Protein AF-A0A9P3NZZ1-F1 (afdb_monomer_lite)

Foldseek 3Di:
DVVVVVVCVVVVVVVVVDPADPPDRHPPDPPDPDPDPCNVVVVVVVVVLCVVLVDDLVVLVVCVVVVDPSSVVSVVVVVVVVVVVVVVVD

Sequence (90 aa):
MGGAVLFNIVTFHFVLKQRHPLLAPSFSLPTRKDITKELVIGSAIFGLGWGLAGFCPAPALVSAVTGKVPIIVWLASVVVGMKVYKQLYS

pLDDT: mean 74.61, std 10.0, range [53.66, 90.75]

Secondary structure (DSSP, 8-state):
-HHHHHHHHHHHHHHHTSSS-TTSSS----------HHHHHHHHHHHHHHHHHT--HHHHHHHTTTT-HHHHHHHHHHHHHHHHHHHH--

Radius of gyration: 17.35 Å; chains: 1; bounding box: 39×34×38 Å

Structure (mmCIF, N/CA/C/O backbone):
data_AF-A0A9P3NZZ1-F1
#
_entry.id   AF-A0A9P3NZZ1-F1
#
loop_
_atom_site.group_PDB
_atom_site.id
_atom_site.type_symbol
_atom_site.label_atom_id
_atom_site.label_alt_id
_atom_site.label_comp_id
_atom_site.label_asym_id
_atom_site.label_entity_id
_atom_site.label_seq_id
_atom_site.pdbx_PDB_ins_code
_atom_site.Cartn_x
_atom_site.Cartn_y
_atom_site.Cartn_z
_atom_site.occupancy
_atom_site.B_iso_or_equiv
_atom_site.auth_seq_id
_atom_site.auth_comp_id
_atom_site.auth_asym_id
_atom_site.auth_atom_id
_atom_site.pdbx_PDB_model_num
ATOM 1 N N . MET A 1 1 ? -6.978 10.493 -0.910 1.00 59.38 1 MET A N 1
ATOM 2 C CA . MET A 1 1 ? -6.922 9.543 0.228 1.00 59.38 1 MET A CA 1
ATOM 3 C C . MET A 1 1 ? -7.529 10.150 1.494 1.00 59.38 1 MET A C 1
ATOM 5 O O . MET A 1 1 ? -8.534 9.621 1.940 1.00 59.38 1 MET A O 1
ATOM 9 N N . GLY A 1 2 ? -7.031 11.283 2.014 1.00 66.38 2 GLY A N 1
ATOM 10 C CA . GLY A 1 2 ? -7.543 11.889 3.262 1.00 66.38 2 GLY A CA 1
ATOM 11 C C . GLY A 1 2 ? -9.058 12.147 3.309 1.00 66.38 2 GLY A C 1
ATOM 12 O O . GLY A 1 2 ? -9.700 11.799 4.291 1.00 66.38 2 GLY A O 1
ATOM 13 N N . GLY A 1 3 ? -9.658 12.646 2.222 1.00 72.50 3 GLY A N 1
ATOM 14 C CA . GLY A 1 3 ? -11.111 12.870 2.162 1.00 72.50 3 GLY A CA 1
ATOM 15 C C . GLY A 1 3 ? -11.953 11.591 2.270 1.00 72.50 3 GLY A C 1
ATOM 16 O O . GLY A 1 3 ? -12.966 11.586 2.955 1.00 72.50 3 GLY A O 1
ATOM 17 N N . ALA A 1 4 ? -11.508 10.483 1.664 1.00 71.94 4 ALA A N 1
ATOM 18 C CA . ALA A 1 4 ? -12.209 9.199 1.742 1.00 71.94 4 ALA A CA 1
ATOM 19 C C . ALA A 1 4 ? -12.093 8.566 3.135 1.00 71.94 4 ALA A C 1
ATOM 21 O O . ALA A 1 4 ? -13.049 7.968 3.615 1.00 71.94 4 ALA A O 1
ATOM 22 N N . VAL A 1 5 ? -10.942 8.732 3.798 1.00 76.69 5 VAL A N 1
ATOM 23 C CA . VAL A 1 5 ? -10.738 8.275 5.180 1.00 76.69 5 VAL A CA 1
ATOM 24 C C . VAL A 1 5 ? -11.624 9.068 6.137 1.00 76.69 5 VAL A C 1
ATOM 26 O O . VAL A 1 5 ? -12.318 8.467 6.948 1.00 76.69 5 VAL A O 1
ATOM 29 N N . LEU A 1 6 ? -11.665 10.397 6.008 1.00 76.50 6 LEU A N 1
ATOM 30 C CA . LEU A 1 6 ? -12.543 11.246 6.818 1.00 76.50 6 LEU A CA 1
ATOM 31 C C . LEU A 1 6 ? -14.019 10.910 6.596 1.00 76.50 6 LEU A C 1
ATOM 33 O O . LEU A 1 6 ? -14.760 10.752 7.563 1.00 76.50 6 LEU A O 1
ATOM 37 N N . PHE A 1 7 ? -14.428 10.734 5.338 1.00 81.06 7 PHE A N 1
ATOM 38 C CA . PHE A 1 7 ? -15.787 10.313 5.011 1.00 81.06 7 PHE A CA 1
ATOM 39 C C . PHE A 1 7 ? -16.105 8.956 5.637 1.00 81.06 7 PHE A C 1
ATOM 41 O O . PHE A 1 7 ? -17.122 8.812 6.306 1.00 81.06 7 PHE A O 1
ATOM 48 N N . ASN A 1 8 ? -15.198 7.984 5.504 1.00 80.56 8 ASN A N 1
ATOM 49 C CA . ASN A 1 8 ? -15.373 6.669 6.099 1.00 80.56 8 ASN A CA 1
ATOM 50 C C . ASN A 1 8 ? -15.487 6.751 7.624 1.00 80.56 8 ASN A C 1
ATOM 52 O O . ASN A 1 8 ? -16.418 6.169 8.153 1.00 80.56 8 ASN A O 1
ATOM 56 N N . ILE A 1 9 ? -14.643 7.523 8.319 1.00 80.38 9 ILE A N 1
ATOM 57 C CA . ILE A 1 9 ? -14.716 7.701 9.780 1.00 80.38 9 ILE A CA 1
ATOM 58 C C . ILE A 1 9 ? -16.080 8.259 10.199 1.00 80.38 9 ILE A C 1
ATOM 60 O O . ILE A 1 9 ? -16.711 7.714 11.104 1.00 80.38 9 ILE A O 1
ATOM 64 N N . VAL A 1 10 ? -16.553 9.315 9.534 1.00 81.31 10 VAL A N 1
ATOM 65 C CA . VAL A 1 10 ? -17.842 9.948 9.854 1.00 81.31 10 VAL A CA 1
ATOM 66 C C . VAL A 1 10 ? -19.000 8.989 9.571 1.00 81.31 10 VAL A C 1
ATOM 68 O O . VAL A 1 10 ? -19.863 8.789 10.428 1.00 81.31 10 VAL A O 1
ATOM 71 N N . THR A 1 11 ? -19.002 8.343 8.403 1.00 79.88 11 THR A N 1
ATOM 72 C CA . THR A 1 11 ? -20.046 7.391 8.011 1.00 79.88 11 THR A CA 1
ATOM 73 C C . THR A 1 11 ? -20.041 6.149 8.899 1.00 79.88 11 THR A C 1
ATOM 75 O O . THR A 1 11 ? -21.092 5.785 9.414 1.00 79.88 11 THR A O 1
ATOM 78 N N . PHE A 1 12 ? -18.888 5.519 9.145 1.00 76.00 12 PHE A N 1
ATOM 79 C CA . PHE A 1 12 ? -18.784 4.347 10.021 1.00 76.00 12 PHE A CA 1
ATOM 80 C C . PHE A 1 12 ? -19.176 4.678 11.454 1.00 76.00 12 PHE A C 1
ATOM 82 O O . PHE A 1 12 ? -19.850 3.869 12.081 1.00 76.00 12 PHE A O 1
ATOM 89 N N . HIS A 1 13 ? -18.816 5.854 11.974 1.00 77.19 13 HIS A N 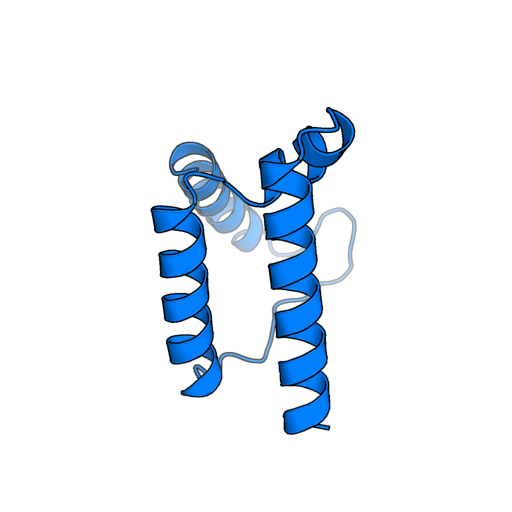1
ATOM 90 C CA . HIS A 1 13 ? -19.246 6.268 13.308 1.00 77.19 13 HIS A CA 1
ATOM 91 C C . HIS A 1 13 ? -20.776 6.353 13.410 1.00 77.19 13 HIS A C 1
ATOM 93 O O . HIS A 1 13 ? -21.357 5.906 14.398 1.00 77.19 13 HIS A O 1
ATOM 99 N N . PHE A 1 14 ? -21.440 6.878 12.376 1.00 74.38 14 PHE A N 1
ATOM 100 C CA . PHE A 1 14 ? -22.901 6.972 12.336 1.00 74.38 14 PHE A CA 1
ATOM 101 C C . PHE A 1 14 ? -23.575 5.607 12.116 1.00 74.38 14 PHE A C 1
ATOM 103 O O . PHE A 1 14 ? -24.594 5.309 12.738 1.00 74.38 14 PHE A O 1
ATOM 110 N N . VAL A 1 15 ? -22.981 4.758 11.274 1.00 71.75 15 VAL A N 1
ATOM 111 C CA . VAL A 1 15 ? -23.474 3.414 10.933 1.00 71.75 15 VAL A CA 1
ATOM 112 C C . VAL A 1 15 ? -23.296 2.430 12.095 1.00 71.75 15 VAL A C 1
ATOM 114 O O . VAL A 1 15 ? -24.218 1.682 12.394 1.00 71.75 15 VAL A O 1
ATOM 117 N N . LEU A 1 16 ? -22.175 2.473 12.821 1.00 67.38 16 LEU A N 1
ATOM 118 C CA . LEU A 1 16 ? -21.947 1.658 14.027 1.00 67.38 16 LEU A CA 1
ATOM 119 C C . LEU A 1 16 ? -22.831 2.077 15.210 1.00 67.38 16 LEU A C 1
ATOM 121 O O . LEU A 1 16 ? -22.991 1.316 16.160 1.00 67.38 16 LEU A O 1
ATOM 125 N N . LYS A 1 17 ? -23.420 3.278 15.157 1.00 64.69 17 LYS A N 1
ATOM 126 C CA . LYS A 1 17 ? -24.441 3.731 16.109 1.00 64.69 17 LYS A CA 1
ATOM 127 C C . LYS A 1 17 ? -25.808 3.079 15.851 1.00 64.69 17 LYS A C 1
ATOM 129 O O . LYS A 1 17 ? -26.676 3.132 16.723 1.00 64.69 17 LYS A O 1
ATOM 134 N N . GLN A 1 18 ? -26.015 2.469 14.680 1.00 63.97 18 GLN A N 1
ATOM 135 C CA . GLN A 1 18 ? -27.224 1.712 14.356 1.00 63.97 18 GLN A CA 1
ATOM 136 C C . GLN A 1 18 ? -27.124 0.288 14.916 1.00 63.97 18 GLN A C 1
ATOM 138 O O . GLN A 1 18 ? -26.100 -0.378 14.795 1.00 63.97 18 GLN A O 1
ATOM 143 N N . ARG A 1 19 ? -28.210 -0.195 15.532 1.00 55.72 19 ARG A N 1
ATOM 144 C CA . ARG A 1 19 ? -28.243 -1.494 16.231 1.00 55.72 19 ARG A CA 1
ATOM 145 C C . ARG A 1 19 ? -28.123 -2.711 15.303 1.00 55.72 19 ARG A C 1
ATOM 147 O O . ARG A 1 19 ? -27.760 -3.779 15.782 1.00 55.72 19 ARG A O 1
ATOM 154 N N . HIS A 1 20 ? -28.417 -2.566 14.010 1.00 53.66 20 HIS A N 1
ATOM 155 C CA . HIS A 1 20 ? -28.336 -3.645 13.023 1.00 53.66 20 HIS A CA 1
ATOM 156 C C . HIS A 1 20 ? -27.998 -3.111 11.615 1.00 53.66 20 HIS A C 1
ATOM 158 O O . HIS A 1 20 ? -28.430 -2.008 11.260 1.00 53.66 20 HIS A O 1
ATOM 164 N N . PRO A 1 21 ? -27.272 -3.870 10.781 1.00 62.59 21 PRO A N 1
ATOM 165 C CA . PRO A 1 21 ? -27.186 -3.599 9.348 1.00 62.59 21 PRO A CA 1
ATOM 166 C C . PRO A 1 21 ? -28.566 -3.744 8.682 1.00 62.59 21 PRO A C 1
ATOM 168 O O . PRO A 1 21 ? -29.324 -4.644 9.020 1.00 62.59 21 PRO A O 1
ATOM 171 N N . LEU A 1 22 ? -28.885 -2.910 7.686 1.00 61.75 22 LEU A N 1
ATOM 172 C CA . LEU A 1 22 ? -30.172 -2.985 6.965 1.00 61.75 22 LEU A CA 1
ATOM 173 C C . LEU A 1 22 ? -30.345 -4.270 6.125 1.00 61.75 22 LEU A C 1
ATOM 175 O O . LEU A 1 22 ? -31.464 -4.616 5.767 1.00 61.75 22 LEU A O 1
ATOM 179 N N . LEU A 1 23 ? -29.248 -4.965 5.799 1.00 65.12 23 LEU A N 1
ATOM 180 C CA . LEU A 1 23 ? -29.206 -6.123 4.890 1.00 65.12 23 LEU A CA 1
ATOM 181 C C . LEU A 1 23 ? -28.526 -7.364 5.503 1.00 65.12 23 LEU A C 1
ATOM 183 O O . LEU A 1 23 ? -28.319 -8.353 4.806 1.00 65.12 23 LEU A O 1
ATOM 187 N N . ALA A 1 24 ? -28.144 -7.324 6.784 1.00 63.00 24 ALA A N 1
ATOM 188 C CA . ALA A 1 24 ? -27.461 -8.432 7.452 1.00 63.00 24 ALA A CA 1
ATOM 189 C C . ALA A 1 24 ? -27.868 -8.533 8.935 1.00 63.00 24 ALA A C 1
ATOM 191 O O . ALA A 1 24 ? -28.124 -7.507 9.561 1.00 63.00 24 ALA A O 1
ATOM 192 N N . PRO A 1 25 ? -27.895 -9.744 9.523 1.00 60.69 25 PRO A N 1
ATOM 193 C CA . PRO A 1 25 ? -28.363 -9.962 10.895 1.00 60.69 25 PRO A CA 1
ATOM 194 C C . PRO A 1 25 ? -27.420 -9.408 11.977 1.00 60.69 25 PRO A C 1
ATOM 196 O O . PRO A 1 25 ? -27.851 -9.174 13.103 1.00 60.69 25 PRO A O 1
ATOM 199 N N . SER A 1 26 ? -26.142 -9.176 11.665 1.00 60.81 26 SER A N 1
ATOM 200 C CA . SER A 1 26 ? -25.175 -8.584 12.593 1.00 60.81 26 SER A CA 1
ATOM 201 C C . SER A 1 26 ? -24.007 -7.921 11.859 1.00 60.81 26 SER A C 1
ATOM 203 O O . SER A 1 26 ? -23.657 -8.287 10.734 1.00 60.81 26 SER A O 1
ATOM 205 N N . PHE A 1 27 ? -23.385 -6.925 12.497 1.00 61.03 27 PHE A N 1
ATOM 206 C CA . PHE A 1 27 ? -22.115 -6.380 12.023 1.00 61.03 27 PHE A CA 1
ATOM 207 C C . PHE A 1 27 ? -21.009 -7.416 12.248 1.00 61.03 27 PHE A C 1
ATOM 209 O O . PHE A 1 27 ? -20.658 -7.727 13.385 1.00 61.03 27 PHE A O 1
ATOM 216 N N . SER A 1 28 ? -20.439 -7.931 11.158 1.00 58.50 28 SER A N 1
ATOM 217 C CA . SER A 1 28 ? -19.251 -8.792 11.192 1.00 58.50 28 SER A CA 1
ATOM 218 C C . SER A 1 28 ? -18.013 -7.942 11.483 1.00 58.50 28 SER A C 1
ATOM 220 O O . SER A 1 28 ? -17.254 -7.584 10.583 1.00 58.50 28 SER A O 1
ATOM 222 N N . LEU A 1 29 ? -17.852 -7.537 12.742 1.00 57.75 29 LEU A N 1
ATOM 223 C CA . LEU A 1 29 ? -16.684 -6.788 13.190 1.00 57.75 29 LEU A CA 1
ATOM 224 C C . LEU A 1 29 ? -15.479 -7.731 13.323 1.00 57.75 29 LEU A C 1
ATOM 226 O O . LEU A 1 29 ? -15.624 -8.814 13.895 1.00 57.75 29 LEU A O 1
ATOM 230 N N . PRO A 1 30 ? -14.283 -7.333 12.852 1.00 57.00 30 PRO A N 1
ATOM 231 C CA . PRO A 1 30 ? -13.063 -8.088 13.100 1.00 57.00 30 PRO A CA 1
ATOM 232 C C . PRO A 1 30 ? -12.827 -8.214 14.613 1.00 57.00 30 PRO A C 1
ATOM 234 O O . PRO A 1 30 ? -12.576 -7.226 15.300 1.00 57.00 30 PRO A O 1
ATOM 237 N N . THR A 1 31 ? -12.919 -9.431 15.147 1.00 58.19 31 THR A N 1
ATOM 238 C CA . THR A 1 31 ? -12.649 -9.736 16.564 1.00 58.19 31 THR A CA 1
ATOM 239 C C . THR A 1 31 ? -11.159 -9.763 16.890 1.00 58.19 31 THR A C 1
ATOM 241 O O . THR A 1 31 ? -10.786 -9.657 18.055 1.00 58.19 31 THR A O 1
ATOM 244 N N . ARG A 1 32 ? -10.294 -9.858 15.874 1.00 58.03 32 ARG A N 1
ATOM 245 C CA . ARG A 1 32 ? -8.839 -9.804 16.044 1.00 58.03 32 ARG A CA 1
ATOM 246 C C . ARG A 1 32 ? -8.377 -8.350 16.097 1.00 58.03 32 ARG A C 1
ATOM 248 O O . ARG A 1 32 ? -8.390 -7.656 15.083 1.00 58.03 32 ARG A O 1
ATOM 255 N N . LYS A 1 33 ? -7.976 -7.903 17.287 1.00 60.19 33 LYS A N 1
ATOM 256 C CA . LYS A 1 33 ? -7.334 -6.597 17.537 1.00 60.19 33 LYS A CA 1
ATOM 257 C C . LYS A 1 33 ? -5.846 -6.736 17.854 1.00 60.19 33 LYS A C 1
ATOM 259 O O . LYS A 1 33 ? -5.239 -5.812 18.387 1.00 60.19 33 LYS A O 1
ATOM 264 N N . ASP A 1 34 ? -5.267 -7.888 17.541 1.00 69.75 34 ASP A N 1
ATOM 265 C CA . ASP A 1 34 ? -3.879 -8.179 17.855 1.00 69.75 34 ASP A CA 1
ATOM 266 C C . ASP A 1 34 ? -2.982 -7.343 16.939 1.00 69.75 34 ASP A C 1
ATOM 268 O O . ASP A 1 34 ? -2.800 -7.641 15.758 1.00 69.75 34 ASP A O 1
ATOM 272 N N . ILE A 1 35 ? -2.447 -6.250 17.482 1.00 74.25 35 ILE A N 1
ATOM 273 C CA . ILE A 1 35 ? -1.387 -5.484 16.833 1.00 74.25 35 ILE A CA 1
ATOM 274 C C . ILE A 1 35 ? -0.100 -6.286 17.014 1.00 74.25 35 ILE A C 1
ATOM 276 O O . ILE A 1 35 ? 0.619 -6.132 18.002 1.00 74.25 35 ILE A O 1
ATOM 280 N N . THR A 1 36 ? 0.164 -7.198 16.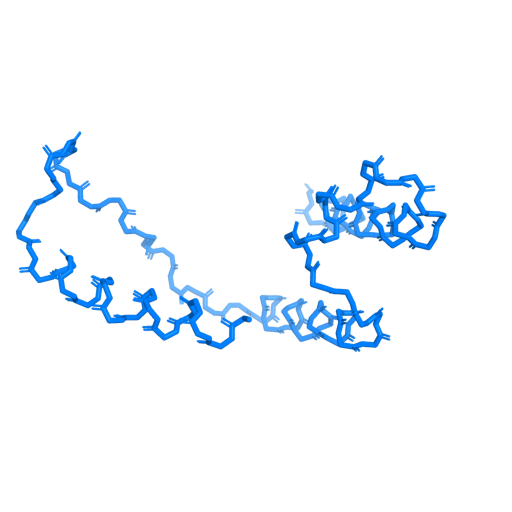081 1.00 82.19 36 THR A N 1
ATOM 281 C CA . THR A 1 36 ? 1.401 -7.978 16.087 1.00 82.19 36 THR A CA 1
ATOM 282 C C . THR A 1 36 ? 2.561 -7.156 15.532 1.00 82.19 36 THR A C 1
ATOM 284 O O . THR A 1 36 ? 2.381 -6.226 14.738 1.00 82.19 36 THR A O 1
ATOM 287 N N . LYS A 1 37 ? 3.789 -7.494 15.945 1.00 82.50 37 LYS A N 1
ATOM 288 C CA . LYS A 1 37 ? 4.999 -6.824 15.443 1.00 82.50 37 LYS A CA 1
ATOM 289 C C . LYS A 1 37 ? 5.139 -6.988 13.926 1.00 82.50 37 LYS A C 1
ATOM 291 O O . LYS A 1 37 ? 5.568 -6.038 13.274 1.00 82.50 37 LYS A O 1
ATOM 296 N N . GLU A 1 38 ? 4.723 -8.126 13.355 1.00 83.69 38 GLU A N 1
ATOM 297 C CA . GLU A 1 38 ? 4.718 -8.302 11.897 1.00 83.69 38 GLU A CA 1
ATOM 298 C C . GLU A 1 38 ? 3.794 -7.303 11.198 1.00 83.69 38 GLU A C 1
ATOM 300 O O . GLU A 1 38 ? 4.160 -6.766 10.155 1.00 83.69 38 GLU A O 1
ATOM 305 N N . LEU A 1 39 ? 2.623 -7.011 11.776 1.00 83.31 39 LEU A N 1
ATOM 306 C CA . LEU A 1 39 ? 1.671 -6.073 11.186 1.00 83.31 39 LEU A CA 1
ATOM 307 C C . LEU A 1 39 ? 2.223 -4.644 11.179 1.00 83.31 39 LEU A C 1
ATOM 309 O O . LEU A 1 39 ? 2.117 -3.940 10.173 1.00 83.31 39 LEU A O 1
ATOM 313 N N . VAL A 1 40 ? 2.852 -4.219 12.277 1.00 86.94 40 VAL A N 1
ATOM 314 C CA . VAL A 1 40 ? 3.456 -2.881 12.373 1.00 86.94 40 VAL A CA 1
ATOM 315 C C . VAL A 1 40 ? 4.602 -2.739 11.372 1.00 86.94 40 VAL A C 1
ATOM 317 O O . VAL A 1 40 ? 4.601 -1.803 10.574 1.00 86.94 40 VAL A O 1
ATOM 320 N N . ILE A 1 41 ? 5.538 -3.691 11.354 1.00 87.50 41 ILE A N 1
ATOM 321 C CA . ILE A 1 41 ? 6.696 -3.652 10.449 1.00 87.50 41 ILE A CA 1
ATOM 322 C C . ILE A 1 41 ? 6.242 -3.741 8.985 1.00 87.50 41 ILE A C 1
ATOM 324 O O . ILE A 1 41 ? 6.674 -2.940 8.155 1.00 87.50 41 ILE A O 1
ATOM 328 N N . GLY A 1 42 ? 5.324 -4.659 8.672 1.00 84.75 42 GLY A N 1
ATOM 329 C CA . GLY A 1 42 ? 4.777 -4.827 7.328 1.00 84.75 42 GLY A CA 1
ATOM 330 C C . GLY A 1 42 ? 4.045 -3.580 6.835 1.00 84.75 42 GLY A C 1
ATOM 331 O O . GLY A 1 42 ? 4.296 -3.128 5.719 1.00 84.75 42 GLY A O 1
ATOM 332 N N . SER A 1 43 ? 3.200 -2.972 7.674 1.00 85.69 43 SER A N 1
ATOM 333 C CA . SER A 1 43 ? 2.475 -1.742 7.322 1.00 85.69 43 SER A CA 1
ATOM 334 C C . SER A 1 43 ? 3.410 -0.548 7.095 1.00 85.69 43 SER A C 1
ATOM 336 O O . SER A 1 43 ? 3.183 0.228 6.165 1.00 85.69 43 SER A O 1
ATOM 338 N N . ALA A 1 44 ? 4.499 -0.438 7.864 1.00 88.00 44 ALA A N 1
ATOM 339 C CA . ALA A 1 44 ? 5.514 0.593 7.674 1.00 88.00 44 ALA A CA 1
ATOM 340 C C . ALA A 1 44 ? 6.277 0.412 6.352 1.00 88.00 44 ALA A C 1
ATOM 342 O O . ALA A 1 44 ? 6.349 1.349 5.558 1.00 88.00 44 ALA A O 1
ATOM 343 N N . ILE A 1 45 ? 6.798 -0.791 6.076 1.00 86.06 45 ILE A N 1
ATOM 344 C CA . ILE A 1 45 ? 7.530 -1.094 4.830 1.00 86.06 45 ILE A CA 1
ATOM 345 C C . ILE A 1 45 ? 6.632 -0.864 3.612 1.00 86.06 45 ILE A C 1
ATOM 347 O O . ILE A 1 45 ? 7.048 -0.271 2.617 1.00 86.06 45 ILE A O 1
ATOM 351 N N . PHE A 1 46 ? 5.379 -1.294 3.707 1.00 84.06 46 PHE A N 1
ATOM 352 C CA . PHE A 1 46 ? 4.394 -1.120 2.655 1.00 84.06 46 PHE A CA 1
ATOM 353 C C . PHE A 1 46 ? 4.050 0.353 2.409 1.00 84.06 46 PHE A C 1
ATOM 355 O O . PHE A 1 46 ? 4.071 0.804 1.264 1.00 84.06 46 PHE A O 1
ATOM 362 N N . GLY A 1 47 ? 3.814 1.125 3.475 1.00 82.94 47 GLY A N 1
ATOM 363 C CA . GLY A 1 47 ? 3.576 2.565 3.388 1.00 82.94 47 GLY A CA 1
ATOM 364 C C . GLY A 1 47 ? 4.767 3.325 2.795 1.00 82.94 47 GLY A C 1
ATOM 365 O O . GLY A 1 47 ? 4.572 4.190 1.940 1.00 82.94 47 GLY A O 1
ATOM 366 N N . LEU A 1 48 ? 5.996 2.961 3.176 1.00 85.62 48 LEU A N 1
ATOM 367 C CA . LEU A 1 48 ? 7.224 3.521 2.600 1.00 85.62 48 LEU A CA 1
ATOM 368 C C . LEU A 1 48 ? 7.350 3.194 1.108 1.00 85.62 48 LEU A C 1
ATOM 370 O O . LEU A 1 48 ? 7.618 4.088 0.307 1.00 85.62 48 LEU A O 1
ATOM 374 N N . GLY A 1 49 ? 7.094 1.943 0.717 1.00 80.56 49 GLY A N 1
ATOM 375 C CA . GLY A 1 49 ? 7.111 1.525 -0.686 1.00 80.56 49 GLY A CA 1
ATOM 376 C C . GLY A 1 49 ? 6.092 2.280 -1.544 1.00 80.56 49 GLY A C 1
ATOM 377 O O . GLY A 1 49 ? 6.377 2.620 -2.690 1.00 80.56 49 GLY A O 1
ATOM 378 N N . TRP A 1 50 ? 4.919 2.596 -0.994 1.00 79.06 50 TRP A N 1
ATOM 379 C CA . TRP A 1 50 ? 3.898 3.396 -1.680 1.00 79.06 50 TRP A CA 1
ATOM 380 C C . TRP A 1 50 ? 4.274 4.875 -1.768 1.00 79.06 50 TRP A C 1
ATOM 382 O O . TRP A 1 50 ? 4.116 5.482 -2.827 1.00 79.06 50 TRP A O 1
ATOM 392 N N . GLY A 1 51 ? 4.792 5.446 -0.676 1.00 79.00 51 GLY A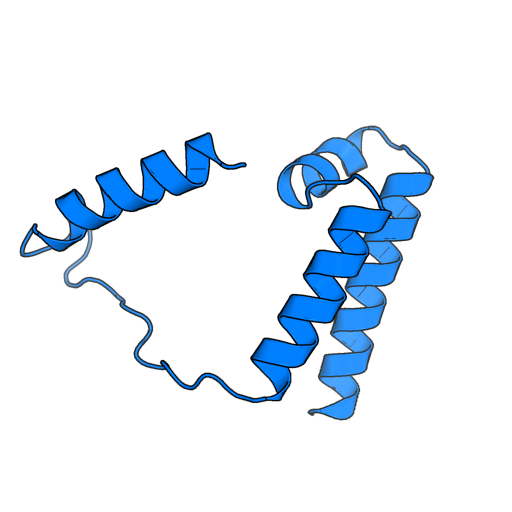 N 1
ATOM 393 C CA . GLY A 1 51 ? 5.239 6.838 -0.628 1.00 79.00 51 GLY A CA 1
ATOM 394 C C . GLY A 1 51 ? 6.379 7.117 -1.607 1.00 79.00 51 GLY A C 1
ATOM 395 O O . GLY A 1 51 ? 6.336 8.115 -2.322 1.00 79.00 51 GLY A O 1
ATOM 396 N N . LEU A 1 52 ? 7.347 6.201 -1.701 1.00 79.44 52 LEU A N 1
ATOM 397 C CA . LEU A 1 52 ? 8.467 6.298 -2.642 1.00 79.44 52 LEU A CA 1
ATOM 398 C C . LEU A 1 52 ? 8.040 6.068 -4.095 1.00 79.44 52 LEU A C 1
ATOM 400 O O . LEU A 1 52 ? 8.540 6.738 -4.994 1.00 79.44 52 LEU A O 1
ATOM 404 N N . ALA A 1 53 ? 7.110 5.142 -4.338 1.00 75.88 53 ALA A N 1
ATOM 405 C CA . ALA A 1 53 ? 6.620 4.867 -5.686 1.00 75.88 53 ALA A CA 1
ATOM 406 C C . ALA A 1 53 ? 5.682 5.965 -6.220 1.00 75.88 53 ALA A C 1
ATOM 408 O O . ALA A 1 53 ? 5.432 6.019 -7.421 1.00 75.88 53 ALA A O 1
ATOM 409 N N . GLY A 1 54 ? 5.129 6.817 -5.347 1.00 73.31 54 GLY A N 1
ATOM 410 C CA . GLY A 1 54 ? 4.171 7.862 -5.726 1.00 73.31 54 GLY A CA 1
ATOM 411 C C . GLY A 1 54 ? 2.827 7.316 -6.223 1.00 73.31 54 GLY A C 1
ATOM 412 O O . GLY A 1 54 ? 2.008 8.066 -6.755 1.00 73.31 54 GLY A O 1
ATOM 413 N N . PHE A 1 55 ? 2.582 6.013 -6.050 1.00 69.56 55 PHE A N 1
ATOM 414 C CA . PHE A 1 55 ? 1.378 5.340 -6.512 1.00 69.56 55 PHE A CA 1
ATOM 415 C C . PHE A 1 55 ? 0.494 4.950 -5.339 1.00 69.56 55 PHE A C 1
ATOM 417 O O . PHE A 1 55 ? 0.901 4.276 -4.396 1.00 69.56 55 PHE A O 1
ATOM 424 N N . CYS A 1 56 ? -0.769 5.348 -5.440 1.00 70.25 56 CYS A N 1
ATOM 425 C CA . CYS A 1 56 ? -1.807 4.837 -4.573 1.00 70.25 56 CYS A CA 1
ATOM 426 C C . CYS A 1 56 ? -2.287 3.488 -5.147 1.00 70.25 56 CYS A C 1
ATOM 428 O O . CYS A 1 56 ? -2.490 3.376 -6.351 1.00 70.25 56 CYS A O 1
ATOM 430 N N . PRO A 1 57 ? -2.512 2.461 -4.328 1.00 66.56 57 PRO A N 1
ATOM 431 C CA . PRO A 1 57 ? -2.625 1.054 -4.746 1.00 66.56 57 PRO A CA 1
ATOM 432 C C . PRO A 1 57 ? -3.937 0.782 -5.460 1.00 66.56 57 PRO A C 1
ATOM 434 O O . PRO A 1 57 ? -3.985 0.031 -6.425 1.00 66.56 57 PRO A O 1
ATOM 437 N N . ALA A 1 58 ? -5.007 1.414 -4.974 1.00 66.69 58 ALA A N 1
ATOM 438 C CA . ALA A 1 58 ? -6.338 1.320 -5.541 1.00 66.69 58 ALA A CA 1
ATOM 439 C C . ALA A 1 58 ? -6.378 1.900 -6.967 1.00 66.69 58 ALA A C 1
ATOM 441 O O . ALA A 1 58 ? -6.746 1.168 -7.884 1.00 66.69 58 ALA A O 1
ATOM 442 N N . PRO A 1 59 ? -5.936 3.150 -7.221 1.00 64.12 59 PRO A N 1
ATOM 443 C CA . PRO A 1 59 ? -5.841 3.646 -8.586 1.00 64.12 59 PRO A CA 1
ATOM 444 C C . PRO A 1 59 ? -4.695 3.006 -9.371 1.00 64.12 59 PRO A C 1
ATOM 446 O O . PRO A 1 59 ? -4.810 2.950 -10.586 1.00 64.12 59 PRO A O 1
ATOM 449 N N . ALA A 1 60 ? -3.629 2.493 -8.744 1.00 65.75 60 ALA A N 1
ATOM 450 C CA . ALA A 1 60 ? -2.579 1.747 -9.443 1.00 65.75 60 ALA A CA 1
ATOM 451 C C . ALA A 1 60 ? -3.114 0.440 -10.033 1.00 65.75 60 ALA A C 1
ATOM 453 O O . ALA A 1 60 ? -2.781 0.120 -11.167 1.00 65.75 60 ALA A O 1
ATOM 454 N N . LEU A 1 61 ? -3.994 -0.269 -9.319 1.00 68.81 61 LEU A N 1
ATOM 455 C CA . LEU A 1 61 ? -4.649 -1.471 -9.835 1.00 68.81 61 LEU A CA 1
ATOM 456 C C . LEU A 1 61 ? -5.535 -1.147 -11.049 1.00 68.81 61 LEU A C 1
ATOM 458 O O . LEU A 1 61 ? -5.479 -1.841 -12.058 1.00 68.81 61 LEU A O 1
ATOM 462 N N . VAL A 1 62 ? -6.296 -0.050 -10.988 1.00 70.25 62 VAL A N 1
ATOM 463 C CA . VAL A 1 62 ? -7.128 0.420 -12.113 1.00 70.25 62 VAL A CA 1
ATOM 464 C C . VAL A 1 62 ? -6.263 0.953 -13.266 1.00 70.25 62 VAL A C 1
ATOM 466 O O . VAL A 1 62 ? -6.547 0.699 -14.432 1.00 70.25 62 VAL A O 1
ATOM 469 N N . SER A 1 63 ? -5.160 1.636 -12.954 1.00 65.94 63 SER A N 1
ATOM 470 C CA . SER A 1 63 ? -4.211 2.190 -13.932 1.00 65.94 63 SER A CA 1
ATOM 471 C C . SER A 1 63 ? -3.247 1.142 -14.499 1.00 65.94 63 SER A C 1
ATOM 473 O O . SER A 1 63 ? -2.518 1.408 -15.452 1.00 65.94 63 SER A O 1
ATOM 475 N N . ALA A 1 64 ? -3.236 -0.072 -13.953 1.00 64.81 64 ALA A N 1
ATOM 476 C CA . ALA A 1 64 ? -2.527 -1.194 -14.553 1.00 64.81 64 ALA A CA 1
ATOM 477 C C . ALA A 1 64 ? -3.129 -1.551 -15.917 1.00 64.81 64 ALA A C 1
ATOM 479 O O . ALA A 1 64 ? -2.398 -1.909 -16.838 1.00 64.81 64 ALA A O 1
ATOM 480 N N . VAL A 1 65 ? -4.445 -1.351 -16.075 1.00 68.69 65 VAL A N 1
ATOM 481 C CA . VAL A 1 65 ? -5.159 -1.514 -17.351 1.00 68.69 65 VAL A CA 1
ATOM 482 C C . VAL A 1 65 ? -4.652 -0.525 -18.405 1.00 68.69 65 VAL A C 1
ATOM 484 O O . VAL A 1 65 ? -4.690 -0.815 -19.595 1.00 68.69 65 VAL A O 1
ATOM 487 N N . THR A 1 66 ? -4.094 0.618 -17.990 1.00 70.38 66 THR A N 1
ATOM 488 C CA . THR A 1 66 ? -3.488 1.600 -18.902 1.00 70.38 66 THR A CA 1
ATOM 489 C C . THR A 1 66 ? -2.147 1.136 -19.494 1.00 70.38 66 THR A C 1
ATOM 491 O O . THR A 1 66 ? -1.552 1.870 -20.278 1.00 70.38 66 THR A O 1
ATOM 4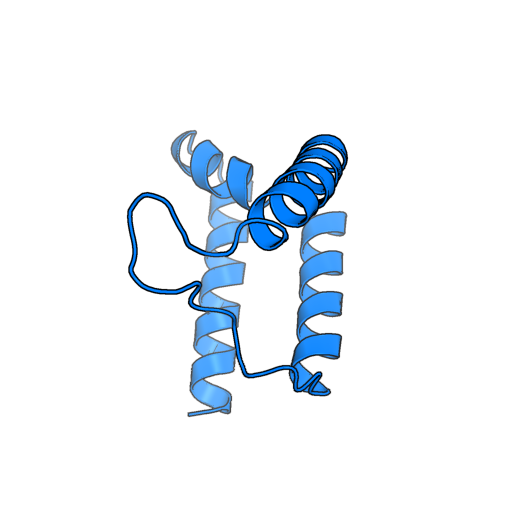94 N N . GLY A 1 67 ? -1.640 -0.050 -19.126 1.00 73.12 67 GLY A N 1
ATOM 495 C CA . GLY A 1 67 ? -0.479 -0.685 -19.765 1.00 73.12 67 GLY A CA 1
ATOM 496 C C . GLY A 1 67 ? 0.879 -0.056 -19.438 1.00 73.12 67 GLY A C 1
ATOM 497 O O . GLY A 1 67 ? 1.879 -0.360 -20.085 1.00 73.12 67 GLY A O 1
ATOM 498 N N . LYS A 1 68 ? 0.954 0.834 -18.443 1.00 77.50 68 LYS A N 1
ATOM 499 C CA . LYS A 1 68 ? 2.211 1.501 -18.079 1.00 77.50 68 LYS A CA 1
ATOM 500 C C . LYS A 1 68 ? 3.171 0.516 -17.407 1.00 77.50 68 LYS A C 1
ATOM 502 O O . LYS A 1 68 ? 2.905 0.039 -16.305 1.00 77.50 68 LYS A O 1
ATOM 507 N N . VAL A 1 69 ? 4.331 0.301 -18.031 1.00 80.56 69 VAL A N 1
ATOM 508 C CA . VAL A 1 69 ? 5.406 -0.586 -17.543 1.00 80.56 69 VAL A CA 1
ATOM 509 C C . VAL A 1 69 ? 5.768 -0.358 -16.061 1.00 80.56 69 VAL A C 1
ATOM 511 O O . VAL A 1 69 ? 5.831 -1.345 -15.329 1.00 80.56 69 VAL A O 1
ATOM 514 N N . PRO A 1 70 ? 5.913 0.885 -15.549 1.00 79.19 70 PRO A N 1
ATOM 515 C CA . PRO A 1 70 ? 6.253 1.111 -14.139 1.00 79.19 70 PRO A CA 1
ATOM 516 C C . PRO A 1 70 ? 5.209 0.569 -13.152 1.00 79.19 70 PRO A C 1
ATOM 518 O O . PRO A 1 70 ? 5.559 0.069 -12.086 1.00 79.19 70 PRO A O 1
ATOM 521 N N . ILE A 1 71 ? 3.924 0.629 -13.516 1.00 77.00 71 ILE A N 1
ATOM 522 C CA . ILE A 1 71 ? 2.812 0.165 -12.672 1.00 77.00 71 ILE A CA 1
ATOM 523 C C . ILE A 1 71 ? 2.793 -1.363 -12.627 1.00 77.00 71 ILE A C 1
ATOM 525 O O . ILE A 1 71 ? 2.594 -1.954 -11.568 1.00 77.00 71 ILE A O 1
ATOM 529 N N . ILE A 1 72 ? 3.050 -2.001 -13.769 1.00 80.38 72 ILE A N 1
ATOM 530 C CA . ILE A 1 72 ? 3.115 -3.461 -13.885 1.00 80.38 72 ILE A CA 1
ATOM 531 C C . ILE A 1 72 ? 4.285 -4.008 -13.058 1.00 80.38 72 ILE A C 1
ATOM 533 O O . ILE A 1 72 ? 4.101 -4.960 -12.302 1.00 80.38 72 ILE A O 1
ATOM 537 N N . VAL A 1 73 ? 5.464 -3.381 -13.139 1.00 84.50 73 VAL A N 1
ATOM 538 C CA . VAL A 1 73 ? 6.647 -3.766 -12.345 1.00 84.50 73 VAL A CA 1
ATOM 539 C C . V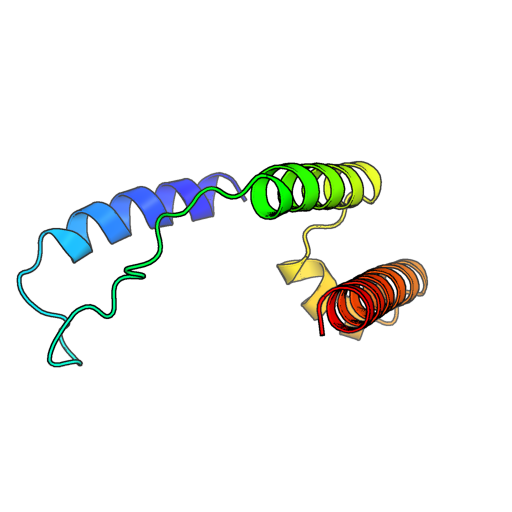AL A 1 73 ? 6.382 -3.614 -10.846 1.00 84.50 73 VAL A C 1
ATOM 541 O O . VAL A 1 73 ? 6.726 -4.499 -10.055 1.00 84.50 73 VAL A O 1
ATOM 544 N N . TRP A 1 74 ? 5.723 -2.527 -10.445 1.00 83.19 74 TRP A N 1
ATOM 545 C CA . TRP A 1 74 ? 5.348 -2.306 -9.053 1.00 83.19 74 TRP A CA 1
ATOM 546 C C . TRP A 1 74 ? 4.349 -3.360 -8.556 1.00 83.19 74 TRP A C 1
ATOM 548 O O . TRP A 1 74 ? 4.565 -3.968 -7.507 1.00 83.19 74 TRP A O 1
ATOM 558 N N . LEU A 1 75 ? 3.301 -3.654 -9.333 1.00 83.31 75 LEU A N 1
ATOM 559 C CA . LEU A 1 75 ? 2.325 -4.694 -8.993 1.00 83.31 75 LEU A CA 1
ATOM 560 C C . LEU A 1 75 ? 2.964 -6.080 -8.910 1.00 83.31 75 LEU A C 1
ATOM 562 O O . LEU A 1 75 ? 2.686 -6.823 -7.969 1.00 83.31 75 LEU A O 1
ATOM 566 N N . ALA A 1 76 ? 3.850 -6.417 -9.848 1.00 86.25 76 ALA A N 1
ATOM 567 C CA . ALA A 1 76 ? 4.599 -7.667 -9.813 1.00 86.25 76 ALA A CA 1
ATOM 568 C C . ALA A 1 76 ? 5.429 -7.776 -8.525 1.00 86.25 76 ALA A C 1
ATOM 570 O O . ALA A 1 76 ? 5.376 -8.801 -7.849 1.00 86.25 76 ALA A O 1
ATOM 571 N N . SER A 1 77 ? 6.113 -6.698 -8.131 1.00 85.38 77 SER A N 1
ATOM 572 C CA . SER A 1 77 ? 6.895 -6.639 -6.888 1.00 85.38 77 SER A CA 1
ATOM 573 C C . SER A 1 77 ? 6.025 -6.866 -5.645 1.00 85.38 77 SER A C 1
ATOM 575 O O . SER A 1 77 ? 6.398 -7.640 -4.763 1.00 85.38 77 SER A O 1
ATOM 577 N N . VAL A 1 78 ? 4.831 -6.264 -5.597 1.00 84.94 78 VAL A N 1
ATOM 578 C CA . VAL A 1 78 ? 3.861 -6.473 -4.506 1.00 84.94 78 VAL A CA 1
ATOM 579 C C . VAL A 1 78 ? 3.402 -7.935 -4.442 1.00 84.94 78 VAL A C 1
ATOM 581 O O . VAL A 1 78 ? 3.380 -8.530 -3.363 1.00 84.94 78 VAL A O 1
ATOM 584 N N . VAL A 1 79 ? 3.080 -8.548 -5.585 1.00 87.31 79 VAL A N 1
ATOM 585 C CA . VAL A 1 79 ? 2.658 -9.960 -5.658 1.00 87.31 79 VAL A CA 1
ATOM 586 C C . VAL A 1 79 ? 3.778 -10.908 -5.235 1.00 87.31 79 VAL A C 1
ATOM 588 O O . VAL A 1 79 ? 3.525 -11.864 -4.498 1.00 87.31 79 VAL A O 1
ATOM 591 N N . VAL A 1 80 ? 5.011 -10.641 -5.665 1.00 90.75 80 VAL A N 1
ATOM 592 C CA . VAL A 1 80 ? 6.189 -11.411 -5.250 1.00 90.75 80 VAL A CA 1
ATOM 593 C C . VAL A 1 80 ? 6.385 -11.298 -3.740 1.00 90.75 80 VAL A C 1
ATOM 595 O O . VAL A 1 80 ? 6.505 -12.327 -3.080 1.00 90.75 80 VAL A O 1
ATOM 598 N N . GLY A 1 81 ? 6.314 -10.089 -3.174 1.00 85.50 81 GLY A N 1
ATOM 599 C CA . GLY A 1 81 ? 6.408 -9.876 -1.727 1.00 85.50 81 GLY A CA 1
ATOM 600 C C . GLY A 1 81 ? 5.349 -10.656 -0.941 1.00 85.50 81 GLY A C 1
ATOM 601 O O . GLY A 1 81 ? 5.681 -11.327 0.036 1.00 85.50 81 GLY A O 1
ATOM 602 N N . MET A 1 82 ? 4.094 -10.661 -1.406 1.00 85.88 82 MET A N 1
ATOM 603 C CA . MET A 1 82 ? 3.019 -11.447 -0.783 1.00 85.88 82 MET A CA 1
ATOM 604 C C . MET A 1 82 ? 3.280 -12.956 -0.844 1.00 85.88 82 MET A C 1
ATOM 606 O O . MET A 1 82 ? 3.044 -13.655 0.141 1.00 85.88 82 MET A O 1
ATOM 610 N N . LYS A 1 83 ? 3.776 -13.471 -1.978 1.00 88.00 83 LYS A N 1
ATOM 611 C CA . LYS A 1 83 ? 4.129 -14.893 -2.112 1.00 88.00 83 LYS A CA 1
ATOM 612 C C . LYS A 1 83 ? 5.286 -15.279 -1.197 1.00 88.00 83 LYS A C 1
ATOM 614 O O . LYS A 1 83 ? 5.185 -16.293 -0.516 1.00 88.00 83 LYS A O 1
ATOM 619 N N . VAL A 1 84 ? 6.343 -14.468 -1.156 1.00 90.00 84 VAL A N 1
ATOM 620 C CA . VAL A 1 84 ? 7.516 -14.703 -0.303 1.00 90.00 84 VAL A CA 1
ATOM 621 C C . VAL A 1 84 ? 7.114 -14.706 1.169 1.00 90.00 84 VAL A C 1
ATOM 623 O O . VAL A 1 84 ? 7.460 -15.638 1.888 1.00 90.00 84 VAL A O 1
ATOM 626 N N . TYR A 1 85 ? 6.318 -13.725 1.605 1.00 85.31 85 TYR A N 1
ATOM 627 C CA . TYR A 1 85 ? 5.809 -13.685 2.976 1.00 85.31 85 TYR A CA 1
ATOM 628 C C . TYR A 1 85 ? 4.960 -14.918 3.300 1.00 85.31 85 TYR A C 1
ATOM 630 O O . TYR A 1 85 ? 5.181 -15.568 4.318 1.00 85.31 85 TYR A O 1
ATOM 638 N N . LYS A 1 86 ? 4.040 -15.295 2.402 1.00 85.44 86 LYS A N 1
ATOM 639 C CA . LYS A 1 86 ? 3.224 -16.502 2.572 1.00 85.44 86 LYS A CA 1
ATOM 640 C C . LYS A 1 86 ? 4.082 -17.764 2.666 1.00 85.44 86 LYS A C 1
ATOM 642 O O . LYS A 1 86 ? 3.730 -18.653 3.419 1.00 85.44 86 LYS A O 1
ATOM 647 N N . GLN A 1 87 ? 5.177 -17.853 1.919 1.00 86.00 87 GLN A N 1
ATOM 648 C CA . GLN A 1 87 ? 6.048 -19.028 1.907 1.00 86.00 87 GLN A CA 1
ATOM 649 C C . GLN A 1 87 ? 6.983 -19.102 3.125 1.00 86.00 87 GLN A C 1
ATOM 651 O O . GLN A 1 87 ? 7.369 -20.194 3.516 1.00 86.00 87 GLN A O 1
ATOM 656 N N . LEU A 1 88 ? 7.326 -17.962 3.732 1.00 82.94 88 LEU A N 1
ATOM 657 C CA . LEU A 1 88 ? 8.101 -17.888 4.979 1.00 82.94 88 LEU A CA 1
ATOM 658 C C . LEU A 1 88 ? 7.262 -18.172 6.235 1.00 82.94 88 LEU A C 1
ATOM 660 O O . LEU A 1 88 ? 7.817 -18.602 7.240 1.00 82.94 88 LEU A O 1
ATOM 664 N N . TYR A 1 89 ? 5.956 -17.898 6.185 1.00 73.75 89 TYR A N 1
ATOM 665 C CA . TYR A 1 89 ? 5.018 -18.045 7.308 1.00 73.75 89 TYR A CA 1
ATOM 666 C C . TYR A 1 89 ? 3.987 -19.179 7.112 1.00 73.75 89 TYR A C 1
ATOM 668 O O . TYR A 1 89 ? 3.019 -19.255 7.872 1.00 73.75 89 TYR A O 1
ATOM 676 N N . SER A 1 90 ? 4.163 -20.032 6.095 1.00 56.81 90 SER A N 1
ATOM 677 C CA . SER A 1 90 ? 3.383 -21.265 5.878 1.00 56.81 90 SER A CA 1
ATOM 678 C C . SER A 1 90 ? 4.113 -22.480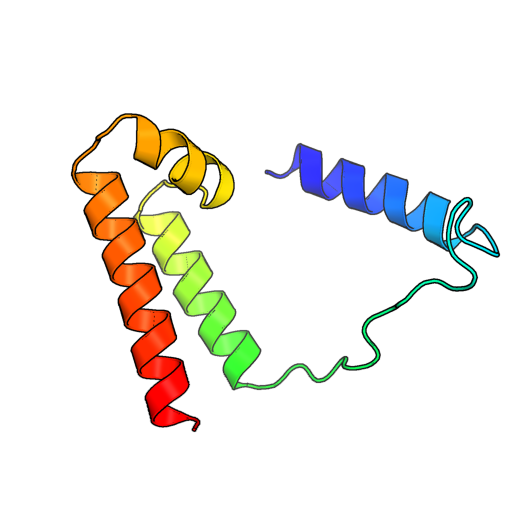 6.425 1.00 56.81 90 SER A C 1
ATOM 680 O O . SER A 1 90 ? 3.381 -23.460 6.683 1.00 56.81 90 SER A O 1
#